Protein AF-A0A8J4B952-F1 (afdb_monomer_lite)

Sequence (165 aa):
GLQLVLSLGPTPAAALLVPRRLGGLPRGQAQALDALEILDGPGSAGLSARLEFGALKMAAEGAAAAAAVTTSTPVTPPLSPVGTSGPVSQTAFLHALGIKTRLKWLASPGSNPAEAVALVAGYVRLLDGSEECGMEVSYQVIAIHQAGLRELGGFLRVRDTKCGI

Radius of gyration: 21.79 Å; chains: 1; bounding box: 49×62×48 Å

Organism: NCBI:txid51714

Foldseek 3Di:
DKDKDKAFFDALVNVVVLCVVCVPDDPVVSVVVVVVVCVPPPPPDDDHDGDDVVVVQCVLQVVLVVQVVPCPDPDDDRDQRKHKFDFDWQQLLCVLLVVVVVLCVQLDVPHDPVVNVVSVVVVCLDRPPDPNRHRGVRITMMMIGGPVPPDDRSRDPPPPPPPDD

Secondary structure (DSSP, 8-state):
--EEEEE----HHHHHHTHHHHTTS-HHHHHHHHHHHTTSSTTSS-------HHHHHHHHHHHHHHHHHTT-STTSPPPPPEEEEEEEEHHHHHHHTTHHHHHHHHTSBTB-HHHHHHHHHHHHHHH---TTT--TTT-EEEEEEETT----TT-----------

pLDDT: mean 72.35, std 18.08, range [38.88, 95.69]

InterPro domains:
  IPR003788 Protein arginine methyltransferase NDUFAF7 [PTHR12049] (37-144)
  IPR038375 Protein arginine methyltransferase NDUFAF7 superfamily [G3DSA:3.40.50.12710] (11-162)

Structure (mmCIF, N/CA/C/O backbone):
data_AF-A0A8J4B952-F1
#
_entry.id   AF-A0A8J4B952-F1
#
loop_
_atom_site.group_PDB
_atom_site.id
_atom_site.type_symbol
_atom_site.label_atom_id
_atom_site.label_alt_id
_atom_site.label_comp_id
_atom_site.label_asym_id
_atom_site.label_entity_id
_atom_site.label_seq_id
_atom_site.pdbx_PDB_ins_code
_atom_site.Cartn_x
_atom_site.Cartn_y
_atom_site.Cartn_z
_atom_site.occupancy
_atom_site.B_iso_or_equiv
_atom_site.auth_seq_id
_atom_site.auth_comp_id
_atom_site.auth_asym_id
_atom_site.auth_atom_id
_atom_site.pdbx_PDB_model_num
ATOM 1 N N . GLY A 1 1 ? 5.488 -16.992 -6.313 1.00 45.16 1 GLY A N 1
ATOM 2 C CA . GLY A 1 1 ? 5.119 -16.242 -5.095 1.00 45.16 1 GLY A CA 1
ATOM 3 C C . GLY A 1 1 ? 4.574 -14.882 -5.483 1.00 45.16 1 GLY A C 1
ATOM 4 O O . GLY A 1 1 ? 4.853 -14.446 -6.594 1.00 45.16 1 GLY A O 1
ATOM 5 N N . LEU A 1 2 ? 3.786 -14.251 -4.610 1.00 42.91 2 LEU A N 1
ATOM 6 C CA . LEU A 1 2 ? 3.330 -12.866 -4.763 1.00 42.91 2 LEU A CA 1
ATOM 7 C C . LEU A 1 2 ? 4.245 -11.967 -3.930 1.00 42.91 2 LEU A C 1
ATOM 9 O O . LEU A 1 2 ? 4.433 -12.242 -2.746 1.00 42.91 2 LEU A O 1
ATOM 13 N N . GLN A 1 3 ? 4.780 -10.907 -4.529 1.00 64.88 3 GLN A N 1
ATOM 14 C CA . GLN A 1 3 ? 5.496 -9.867 -3.794 1.00 64.88 3 GLN A CA 1
ATOM 15 C C . GLN A 1 3 ? 4.734 -8.549 -3.928 1.00 64.88 3 GLN A C 1
ATOM 17 O O . GLN A 1 3 ? 4.458 -8.091 -5.039 1.00 64.88 3 GLN A O 1
ATOM 22 N N . LEU A 1 4 ? 4.366 -7.976 -2.783 1.00 49.59 4 LEU A N 1
ATOM 23 C CA . LEU A 1 4 ? 3.712 -6.675 -2.674 1.00 49.59 4 LEU A CA 1
ATOM 24 C C . LEU A 1 4 ? 4.750 -5.652 -2.227 1.00 49.59 4 LEU A C 1
ATOM 26 O O . LEU A 1 4 ? 5.450 -5.875 -1.239 1.00 49.59 4 LEU A O 1
ATOM 30 N N . VAL A 1 5 ? 4.832 -4.535 -2.946 1.00 66.75 5 VAL A N 1
ATOM 31 C CA . VAL A 1 5 ? 5.679 -3.401 -2.569 1.00 66.75 5 VAL A CA 1
ATOM 32 C C . VAL A 1 5 ? 4.772 -2.213 -2.276 1.00 66.75 5 VAL A C 1
ATOM 34 O O . VAL A 1 5 ? 3.995 -1.797 -3.136 1.00 66.75 5 VAL A O 1
ATOM 37 N N . LEU A 1 6 ? 4.866 -1.695 -1.051 1.00 50.03 6 LEU A N 1
ATOM 38 C CA . LEU A 1 6 ? 4.213 -0.463 -0.615 1.00 50.03 6 LEU A CA 1
ATOM 39 C C . LEU A 1 6 ? 5.261 0.647 -0.612 1.00 50.03 6 LEU A C 1
ATOM 41 O O . LEU A 1 6 ? 6.284 0.513 0.060 1.00 50.03 6 LEU A O 1
ATOM 45 N N . SER A 1 7 ? 5.023 1.733 -1.346 1.00 46.56 7 SER A N 1
ATOM 46 C CA . SER A 1 7 ? 5.880 2.917 -1.260 1.00 46.56 7 SER A CA 1
ATOM 47 C C . SER A 1 7 ? 5.294 3.932 -0.287 1.00 46.56 7 SER A C 1
ATOM 49 O O . SER A 1 7 ? 4.124 4.296 -0.406 1.00 46.56 7 SER A O 1
ATOM 51 N N . LEU A 1 8 ? 6.128 4.444 0.617 1.00 46.06 8 LEU A N 1
ATOM 52 C CA . LEU A 1 8 ? 5.822 5.650 1.377 1.00 46.06 8 LEU A CA 1
ATOM 53 C C . LEU A 1 8 ? 5.822 6.833 0.391 1.00 46.06 8 LEU A C 1
ATOM 55 O O . LEU A 1 8 ? 6.868 7.170 -0.164 1.00 46.06 8 LEU A O 1
ATOM 59 N N . GLY A 1 9 ? 4.680 7.471 0.151 1.00 46.47 9 GLY A N 1
ATOM 60 C CA . GLY A 1 9 ? 4.702 8.851 -0.350 1.00 46.47 9 GLY A CA 1
ATOM 61 C C . GLY A 1 9 ? 5.047 9.821 0.780 1.00 46.47 9 GLY A C 1
ATOM 62 O O . GLY A 1 9 ? 5.272 9.377 1.912 1.00 46.47 9 GLY A O 1
ATOM 63 N N . PRO A 1 10 ? 5.102 11.141 0.514 1.00 43.91 10 PRO A N 1
ATOM 64 C CA . PRO A 1 10 ? 5.390 12.117 1.558 1.00 43.91 10 PRO A CA 1
ATOM 65 C C . PRO A 1 10 ? 4.421 11.906 2.725 1.00 43.91 10 PRO A C 1
ATOM 67 O O . PRO A 1 10 ? 3.202 11.963 2.563 1.00 43.91 10 PRO A O 1
ATOM 70 N N . THR A 1 11 ? 4.970 11.587 3.896 1.00 47.09 11 THR A N 1
ATOM 71 C CA . THR A 1 11 ? 4.188 11.570 5.128 1.00 47.09 11 THR A CA 1
ATOM 72 C C . THR A 1 11 ? 4.132 12.998 5.660 1.00 47.09 11 THR A C 1
ATOM 74 O O . THR A 1 11 ? 5.145 13.701 5.586 1.00 47.09 11 THR A O 1
ATOM 77 N N . PRO A 1 12 ? 3.011 13.435 6.257 1.00 45.81 12 PRO A N 1
ATOM 78 C CA . PRO A 1 12 ? 2.949 14.720 6.950 1.00 45.81 12 PRO A CA 1
ATOM 79 C C . PRO A 1 12 ? 4.087 14.892 7.970 1.00 45.81 12 PRO A C 1
ATOM 81 O O . PRO A 1 12 ? 4.591 15.990 8.153 1.00 45.81 12 PRO A O 1
ATOM 84 N N . ALA A 1 13 ? 4.577 13.801 8.574 1.00 38.88 13 ALA A N 1
ATOM 85 C CA . ALA A 1 13 ? 5.736 13.814 9.467 1.00 38.88 13 ALA A CA 1
ATOM 86 C C . ALA A 1 13 ? 7.060 14.184 8.761 1.00 38.88 13 ALA A C 1
ATOM 88 O O . ALA A 1 13 ? 7.798 15.027 9.267 1.00 38.88 13 ALA A O 1
ATOM 89 N N . ALA A 1 14 ? 7.347 13.615 7.583 1.00 39.50 14 ALA A N 1
ATOM 90 C CA . ALA A 1 14 ? 8.512 13.996 6.774 1.00 39.50 14 ALA A CA 1
ATOM 91 C C . ALA A 1 14 ? 8.381 15.432 6.232 1.00 39.50 14 ALA A C 1
ATOM 93 O O . ALA A 1 14 ? 9.352 16.186 6.220 1.00 39.50 14 ALA A O 1
ATOM 94 N N . ALA A 1 15 ? 7.159 15.841 5.880 1.00 44.12 15 ALA A N 1
ATOM 95 C CA . ALA A 1 15 ? 6.836 17.206 5.475 1.00 44.12 15 ALA A CA 1
ATOM 96 C C . ALA A 1 15 ? 6.814 18.214 6.641 1.00 44.12 15 ALA A C 1
ATOM 98 O O . ALA A 1 15 ? 6.757 19.407 6.387 1.00 44.12 15 ALA A O 1
ATOM 99 N N . LEU A 1 16 ? 6.863 17.786 7.907 1.00 41.91 16 LEU A N 1
ATOM 100 C CA . LEU A 1 16 ? 6.894 18.675 9.080 1.00 41.91 16 LEU A CA 1
ATOM 101 C C . LEU A 1 16 ? 8.297 18.843 9.675 1.00 41.91 16 LEU A C 1
ATOM 103 O O . LEU A 1 16 ? 8.546 19.843 10.353 1.00 41.91 16 LEU A O 1
ATOM 107 N N . LEU A 1 17 ? 9.205 17.893 9.435 1.00 42.56 17 LEU A N 1
ATOM 108 C CA . LEU A 1 17 ? 10.573 17.947 9.959 1.00 42.56 17 LEU A CA 1
ATOM 109 C C . LEU A 1 17 ? 11.469 18.922 9.180 1.00 42.56 17 LEU A C 1
ATOM 111 O O . LEU A 1 17 ? 12.259 19.622 9.808 1.00 42.56 17 LEU A O 1
ATOM 115 N N . VAL A 1 18 ? 11.283 19.048 7.860 1.00 45.09 18 VAL A N 1
ATOM 116 C CA . VAL A 1 18 ? 12.104 19.925 6.998 1.00 45.09 18 VAL A CA 1
ATOM 117 C C . VAL A 1 18 ? 11.645 21.402 7.027 1.00 45.09 18 VAL A C 1
ATOM 119 O O . VAL A 1 18 ? 12.465 22.292 7.264 1.00 45.09 18 VAL A O 1
ATOM 122 N N . PRO A 1 19 ? 10.344 21.747 6.907 1.00 46.06 19 PRO A N 1
ATOM 123 C CA . PRO A 1 19 ? 9.933 23.155 6.821 1.00 46.06 19 PRO A CA 1
ATOM 124 C C . PRO A 1 19 ? 10.036 23.926 8.140 1.00 46.06 19 PRO A C 1
ATOM 126 O O . PRO A 1 19 ? 10.213 25.144 8.120 1.00 46.06 19 PRO A O 1
ATOM 129 N N . ARG A 1 20 ? 9.958 23.248 9.299 1.00 46.44 20 ARG A N 1
ATOM 130 C CA . ARG A 1 20 ? 10.039 23.919 10.611 1.00 46.44 20 ARG A CA 1
ATOM 131 C C . ARG A 1 20 ? 11.398 24.573 10.873 1.00 46.44 20 ARG A C 1
ATOM 133 O O . ARG A 1 20 ? 11.444 25.524 11.647 1.00 46.44 20 ARG A O 1
ATOM 140 N N . ARG A 1 21 ? 12.480 24.113 10.233 1.00 47.88 21 ARG A N 1
ATOM 141 C CA . ARG A 1 21 ? 13.825 24.709 10.368 1.00 47.88 21 ARG A CA 1
ATOM 142 C C . ARG A 1 21 ? 14.153 25.735 9.283 1.00 47.88 21 ARG A C 1
ATOM 144 O O . ARG A 1 21 ? 14.994 26.600 9.506 1.00 47.88 21 ARG A O 1
ATOM 151 N N . LEU A 1 22 ? 13.456 25.685 8.147 1.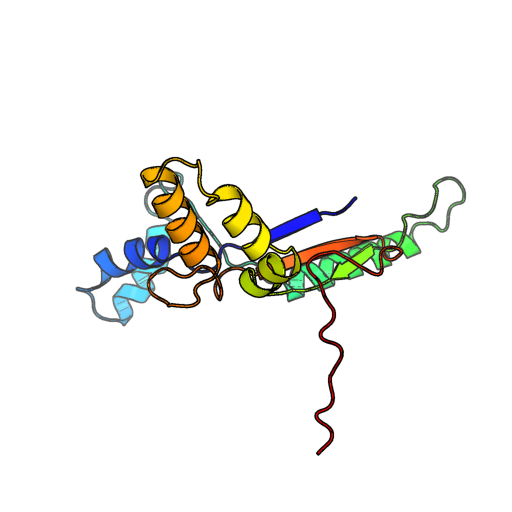00 48.50 22 LEU A N 1
ATOM 152 C CA . LEU A 1 22 ? 13.723 26.537 6.982 1.00 48.50 22 LEU A CA 1
ATOM 153 C C . LEU A 1 22 ? 12.749 27.718 6.829 1.00 48.50 22 LEU A C 1
ATOM 155 O O . LEU A 1 22 ? 13.001 28.611 6.024 1.00 48.50 22 LEU A O 1
ATOM 159 N N . GLY A 1 23 ? 11.668 27.774 7.617 1.00 52.34 23 GLY A N 1
ATOM 160 C CA . GLY A 1 23 ? 10.632 28.817 7.532 1.00 52.34 23 GLY A CA 1
ATOM 161 C C . GLY A 1 23 ? 11.098 30.260 7.790 1.00 52.34 23 GLY A C 1
ATOM 162 O O . GLY A 1 23 ? 10.346 31.193 7.524 1.00 52.34 23 GLY A O 1
ATOM 163 N N . GLY A 1 24 ? 12.327 30.454 8.282 1.00 58.62 24 GLY A N 1
ATOM 164 C CA . GLY A 1 24 ? 12.950 31.768 8.476 1.00 58.62 24 GLY A CA 1
ATOM 165 C C . GLY A 1 24 ? 13.955 32.184 7.393 1.00 58.62 24 GLY A C 1
ATOM 166 O O . GLY A 1 24 ? 14.533 33.262 7.508 1.00 58.62 24 GLY A O 1
ATOM 167 N N . LEU A 1 25 ? 14.205 31.354 6.370 1.00 55.22 25 LEU A N 1
ATOM 168 C CA . LEU A 1 25 ? 15.284 31.567 5.398 1.00 55.22 25 LEU A CA 1
ATOM 169 C C . LEU A 1 25 ? 14.773 32.002 4.008 1.00 55.22 25 LEU A C 1
ATOM 171 O O . LEU A 1 25 ? 13.718 31.551 3.555 1.00 55.22 25 LEU A O 1
ATOM 175 N N . PRO A 1 26 ? 15.532 32.843 3.276 1.00 71.69 26 PRO A N 1
ATOM 176 C CA . PRO A 1 26 ? 15.254 33.160 1.877 1.00 71.69 26 PRO A CA 1
ATOM 177 C C . PRO A 1 26 ? 15.224 31.894 1.004 1.00 71.69 26 PRO A C 1
ATOM 179 O O . PRO A 1 26 ? 16.078 31.017 1.143 1.00 71.69 26 PRO A O 1
ATOM 182 N N . ARG A 1 27 ? 14.286 31.819 0.046 1.00 58.66 27 ARG A N 1
ATOM 183 C CA . ARG A 1 27 ? 14.015 30.612 -0.772 1.00 58.66 27 ARG A CA 1
ATOM 184 C C . ARG A 1 27 ? 15.252 29.983 -1.435 1.00 58.66 27 ARG A C 1
ATOM 186 O O . ARG A 1 27 ? 15.311 28.764 -1.544 1.00 58.66 27 ARG A O 1
ATOM 193 N N . GLY A 1 28 ? 16.239 30.786 -1.840 1.00 60.56 28 GLY A N 1
ATOM 194 C CA . GLY A 1 28 ? 17.485 30.287 -2.440 1.00 60.56 28 GLY A CA 1
ATOM 195 C C . GLY A 1 28 ? 18.437 29.597 -1.451 1.00 60.56 28 GLY A C 1
ATOM 196 O O . GLY A 1 28 ? 19.146 28.676 -1.835 1.00 60.56 28 GLY A O 1
ATOM 197 N N . GLN A 1 29 ? 18.428 29.992 -0.173 1.00 57.25 29 GLN A N 1
ATOM 198 C CA . GLN A 1 29 ? 19.231 29.354 0.882 1.00 57.25 29 GLN A CA 1
ATOM 199 C C . GLN A 1 29 ? 18.573 28.082 1.421 1.00 57.25 29 GLN A C 1
ATOM 201 O O . GLN A 1 29 ? 19.274 27.125 1.730 1.00 57.25 29 GLN A O 1
ATOM 206 N N . ALA A 1 30 ? 17.239 28.041 1.474 1.00 57.25 30 ALA A N 1
ATOM 207 C CA . ALA A 1 30 ? 16.506 26.849 1.894 1.00 57.25 30 ALA A CA 1
ATOM 208 C C . ALA A 1 30 ? 16.789 25.641 0.980 1.00 57.25 30 ALA A C 1
ATOM 210 O O . ALA A 1 30 ? 17.029 24.547 1.474 1.00 57.25 30 ALA A O 1
ATOM 211 N N . GLN A 1 31 ? 16.851 25.852 -0.341 1.00 55.56 31 GLN A N 1
ATOM 212 C CA . GLN A 1 31 ? 17.164 24.790 -1.310 1.00 55.56 31 GLN A CA 1
ATOM 213 C C . GLN A 1 31 ? 18.615 24.290 -1.221 1.00 55.56 31 GLN A C 1
ATOM 215 O O . GLN A 1 31 ? 18.874 23.114 -1.453 1.00 55.56 31 GLN A O 1
ATOM 220 N N . ALA A 1 32 ? 19.564 25.166 -0.878 1.00 55.47 32 ALA A N 1
ATOM 221 C CA . ALA A 1 32 ? 20.965 24.780 -0.709 1.00 55.47 32 ALA A CA 1
ATOM 222 C C . ALA A 1 32 ? 21.205 23.988 0.591 1.00 55.47 32 ALA A C 1
ATOM 224 O O . ALA A 1 32 ? 22.059 23.105 0.621 1.00 55.47 32 ALA A O 1
ATOM 225 N N . LEU A 1 33 ? 20.452 24.290 1.655 1.00 51.66 33 LEU A N 1
ATOM 226 C CA . LEU A 1 33 ? 20.558 23.619 2.955 1.00 51.66 33 LEU A CA 1
ATOM 227 C C . LEU A 1 33 ? 19.826 22.273 3.006 1.00 51.66 33 LEU A C 1
ATOM 229 O O . LEU A 1 33 ? 20.300 21.372 3.688 1.00 51.66 33 LEU A O 1
ATOM 233 N N . ASP A 1 34 ? 18.754 22.102 2.230 1.00 52.31 34 ASP A N 1
ATOM 234 C CA . ASP A 1 34 ? 18.057 20.815 2.063 1.00 52.31 34 ASP A CA 1
ATOM 235 C C . ASP A 1 34 ? 19.012 19.712 1.551 1.00 52.31 34 ASP A C 1
ATOM 237 O O . ASP A 1 34 ? 18.997 18.574 2.014 1.00 52.31 34 ASP A O 1
ATOM 241 N N . ALA A 1 35 ? 19.948 20.073 0.664 1.00 53.31 35 ALA A N 1
ATOM 242 C CA . ALA A 1 35 ? 20.994 19.168 0.183 1.00 53.31 35 ALA A CA 1
ATOM 243 C C . ALA A 1 35 ? 22.115 18.897 1.213 1.00 53.31 35 ALA A C 1
ATOM 245 O O . ALA A 1 35 ? 22.796 17.876 1.115 1.00 53.31 35 ALA A O 1
ATOM 246 N N . LEU A 1 36 ? 22.323 19.794 2.187 1.00 50.09 36 LEU A N 1
ATOM 247 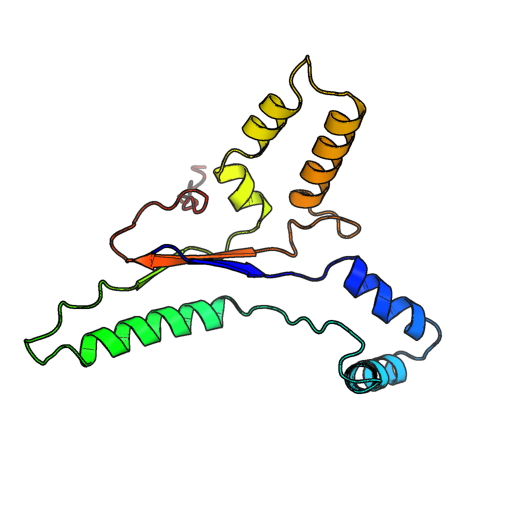C CA . LEU A 1 36 ? 23.358 19.682 3.226 1.00 50.09 36 LEU A CA 1
ATOM 248 C C . LEU A 1 36 ? 22.869 18.926 4.472 1.00 50.09 36 LEU A C 1
ATOM 250 O O . LEU A 1 36 ? 23.664 18.208 5.072 1.00 50.09 36 LEU A O 1
ATOM 254 N N . GLU A 1 37 ? 21.583 19.015 4.834 1.00 53.19 37 GLU A N 1
ATOM 255 C CA . GLU A 1 37 ? 21.003 18.277 5.975 1.00 53.19 37 GLU A CA 1
ATOM 256 C C . GLU A 1 37 ? 21.048 16.751 5.786 1.00 53.19 37 GLU A C 1
ATOM 258 O O . GLU A 1 37 ? 21.165 16.017 6.762 1.00 53.19 37 GLU A O 1
ATOM 263 N N . ILE A 1 38 ? 21.058 16.247 4.545 1.00 57.03 38 ILE A N 1
ATOM 264 C CA . ILE A 1 38 ? 21.260 14.811 4.263 1.00 57.03 38 ILE A CA 1
ATOM 265 C C . ILE A 1 38 ? 22.632 14.322 4.771 1.00 57.03 38 ILE A C 1
ATOM 267 O O . ILE A 1 38 ? 22.796 13.143 5.093 1.00 57.03 38 ILE A O 1
ATOM 271 N N . LEU A 1 39 ? 23.620 15.219 4.842 1.00 57.53 39 LEU A N 1
ATOM 272 C CA . LEU A 1 39 ? 24.987 14.923 5.272 1.00 57.53 39 LEU A CA 1
ATOM 273 C C . LEU A 1 39 ? 25.266 15.335 6.726 1.00 57.53 39 LEU A C 1
ATOM 275 O O . LEU A 1 39 ? 26.363 15.063 7.219 1.00 57.53 39 LEU A O 1
ATOM 279 N N . ASP A 1 40 ? 24.311 15.963 7.416 1.00 57.31 40 ASP A N 1
ATOM 280 C CA . ASP A 1 40 ? 24.471 16.346 8.818 1.00 57.31 40 ASP A CA 1
ATOM 281 C C . ASP A 1 40 ? 24.158 15.152 9.735 1.00 57.31 40 ASP A C 1
ATOM 283 O O . ASP A 1 40 ? 23.035 14.653 9.796 1.00 57.31 40 ASP A O 1
ATOM 287 N N . GLY A 1 41 ? 25.184 14.638 10.417 1.00 62.72 41 GLY A N 1
ATOM 288 C CA . GLY A 1 41 ? 25.074 13.468 11.293 1.00 62.72 41 GLY A CA 1
ATOM 289 C C . GLY A 1 41 ? 24.586 12.196 10.579 1.00 62.72 41 GLY A C 1
ATOM 290 O O . GLY A 1 41 ? 23.525 11.673 10.940 1.00 62.72 41 GLY A O 1
ATOM 291 N N . PRO A 1 42 ? 25.330 11.648 9.596 1.00 70.56 42 PRO A N 1
ATOM 292 C CA . PRO A 1 42 ? 24.914 10.453 8.865 1.00 70.56 42 PRO A CA 1
ATOM 293 C C . PRO A 1 42 ? 24.628 9.286 9.820 1.00 70.56 42 PRO A C 1
ATOM 295 O O . PRO A 1 42 ? 25.421 8.972 10.706 1.00 70.56 42 PRO A O 1
ATOM 298 N N . GLY A 1 43 ? 23.471 8.649 9.638 1.00 68.94 43 GLY A N 1
ATOM 299 C CA . GLY A 1 43 ? 22.981 7.574 10.509 1.00 68.94 43 GLY A CA 1
ATOM 300 C C . GLY A 1 43 ? 22.134 8.036 11.701 1.00 68.94 43 GLY A C 1
ATOM 301 O O . GLY A 1 43 ? 21.557 7.191 12.379 1.00 68.94 43 GLY A O 1
ATOM 302 N N . SER A 1 44 ? 22.005 9.346 11.944 1.00 71.81 44 SER A N 1
ATOM 303 C CA . SER A 1 44 ? 21.131 9.887 13.002 1.00 71.81 44 SER A CA 1
ATOM 304 C C . SER A 1 44 ? 19.666 10.064 12.575 1.00 71.81 44 SER A C 1
ATOM 306 O O . SER A 1 44 ? 18.784 10.156 13.428 1.00 71.81 44 SER A O 1
ATOM 308 N N . ALA A 1 45 ? 19.393 10.064 11.266 1.00 71.94 45 ALA A N 1
ATOM 309 C CA . ALA A 1 45 ? 18.060 10.205 10.690 1.00 71.94 45 ALA A CA 1
ATOM 310 C C . ALA A 1 45 ? 17.717 9.048 9.739 1.00 71.94 45 ALA A C 1
ATOM 312 O O . ALA A 1 45 ? 18.588 8.447 9.107 1.00 71.94 45 ALA A O 1
ATOM 313 N N . GLY A 1 46 ? 16.420 8.753 9.621 1.00 66.94 46 GLY A N 1
ATOM 314 C CA . GLY A 1 46 ? 15.904 7.822 8.622 1.00 66.94 46 GLY A CA 1
ATOM 315 C C . GLY A 1 46 ? 15.797 8.494 7.254 1.00 66.94 46 GLY A C 1
ATOM 316 O O . GLY A 1 46 ? 15.090 9.488 7.111 1.00 66.94 46 GLY A O 1
ATOM 317 N N . LEU A 1 47 ? 16.466 7.935 6.246 1.00 74.69 47 LEU A N 1
ATOM 318 C CA . LEU A 1 47 ? 16.351 8.386 4.860 1.00 74.69 47 LEU A CA 1
ATOM 319 C C . LEU A 1 47 ? 15.209 7.645 4.157 1.00 74.69 47 LEU A C 1
ATOM 321 O O . LEU A 1 47 ? 15.029 6.439 4.334 1.00 74.69 47 LEU A O 1
ATOM 325 N N . SER A 1 48 ? 14.446 8.362 3.335 1.00 72.44 48 SER A N 1
ATOM 326 C CA . SER A 1 48 ? 13.397 7.780 2.494 1.00 72.44 48 SER A CA 1
ATOM 327 C C . SER A 1 48 ? 13.449 8.384 1.095 1.00 72.44 48 SER A C 1
ATOM 329 O O . SER A 1 48 ? 13.843 9.535 0.923 1.00 72.44 48 SER A O 1
ATOM 331 N N . ALA A 1 49 ? 13.074 7.595 0.092 1.00 75.69 49 ALA A N 1
ATOM 332 C CA . ALA A 1 49 ? 13.022 8.016 -1.300 1.00 75.69 49 ALA A CA 1
ATOM 333 C C . ALA A 1 49 ? 11.706 7.560 -1.929 1.00 75.69 49 ALA A C 1
ATOM 335 O O . ALA A 1 49 ? 11.112 6.561 -1.510 1.00 75.69 49 ALA A O 1
ATOM 336 N N . ARG A 1 50 ? 11.259 8.292 -2.952 1.00 74.25 50 ARG A N 1
ATOM 337 C CA . ARG A 1 50 ? 10.097 7.891 -3.745 1.00 74.25 50 ARG A CA 1
ATOM 338 C C . ARG A 1 50 ? 10.439 6.662 -4.575 1.00 74.25 50 ARG A C 1
ATOM 340 O O . ARG A 1 50 ? 11.536 6.548 -5.116 1.00 74.25 50 ARG A O 1
ATOM 347 N N . LEU A 1 51 ? 9.474 5.757 -4.678 1.00 80.69 51 LEU A N 1
ATOM 348 C CA . LEU A 1 51 ? 9.589 4.597 -5.544 1.00 80.69 51 LEU A CA 1
ATOM 349 C C . LEU A 1 51 ? 9.082 4.951 -6.944 1.00 80.69 51 LEU A C 1
ATOM 351 O O . LEU A 1 51 ? 7.927 5.334 -7.112 1.00 80.69 51 LEU A O 1
ATOM 355 N N . GLU A 1 52 ? 9.928 4.764 -7.951 1.00 88.69 52 GLU A N 1
ATOM 356 C CA . GLU A 1 52 ? 9.545 4.922 -9.353 1.00 88.69 52 GLU A CA 1
ATOM 357 C C . GLU A 1 52 ? 8.930 3.621 -9.888 1.00 88.69 52 GLU A C 1
ATOM 359 O O . GLU A 1 52 ? 9.623 2.709 -10.349 1.00 88.69 52 GLU A O 1
ATOM 364 N N . PHE A 1 53 ? 7.599 3.517 -9.825 1.00 86.75 53 PHE A N 1
ATOM 365 C CA . PHE A 1 53 ? 6.861 2.313 -10.233 1.00 86.75 53 PHE A CA 1
ATOM 366 C C . PHE A 1 53 ? 7.056 1.942 -11.707 1.00 86.75 53 PHE A C 1
ATOM 368 O O . PHE A 1 53 ? 7.072 0.756 -12.042 1.00 86.75 53 PHE A O 1
ATOM 375 N N . GLY A 1 54 ? 7.242 2.934 -12.584 1.00 88.50 54 GLY A N 1
ATOM 376 C CA . GLY A 1 54 ? 7.550 2.698 -13.996 1.00 88.50 54 GLY A CA 1
ATOM 377 C C . GLY A 1 54 ? 8.889 1.980 -14.177 1.00 88.50 54 GLY A C 1
ATOM 378 O O . GLY A 1 54 ? 8.968 0.996 -14.911 1.00 88.50 54 GLY A O 1
ATOM 379 N N . ALA A 1 55 ? 9.919 2.410 -13.443 1.00 88.06 55 ALA A N 1
ATOM 380 C CA . ALA A 1 55 ? 11.227 1.762 -13.456 1.00 88.06 55 ALA A CA 1
ATOM 381 C C . ALA A 1 55 ? 11.156 0.335 -12.894 1.00 88.06 55 ALA A C 1
ATOM 383 O O . ALA A 1 55 ? 11.715 -0.587 -13.488 1.00 88.06 55 ALA A O 1
ATOM 384 N N . LEU A 1 56 ? 10.413 0.131 -11.800 1.00 86.81 56 LEU A N 1
ATOM 385 C CA . LEU A 1 56 ? 10.230 -1.197 -11.209 1.00 86.81 56 LEU A CA 1
ATOM 386 C C . LEU A 1 56 ? 9.536 -2.167 -12.177 1.00 86.81 56 LEU A C 1
ATOM 388 O O . LEU A 1 56 ? 9.942 -3.323 -12.295 1.00 86.81 56 LEU A O 1
ATOM 392 N N . LYS A 1 57 ? 8.516 -1.689 -12.898 1.00 88.44 57 LYS A N 1
ATOM 393 C CA . LYS A 1 57 ? 7.813 -2.477 -13.912 1.00 88.44 57 LYS A CA 1
ATOM 394 C C . LYS A 1 57 ? 8.739 -2.883 -15.058 1.00 88.44 57 LYS A C 1
ATOM 396 O O . LYS A 1 57 ? 8.830 -4.070 -15.364 1.00 88.44 57 LYS A O 1
ATOM 401 N N . MET A 1 58 ? 9.471 -1.925 -15.629 1.00 87.50 58 MET A N 1
ATOM 402 C CA . MET A 1 58 ? 10.433 -2.201 -16.704 1.00 87.50 58 MET A CA 1
ATOM 403 C C . MET A 1 58 ? 11.512 -3.194 -16.265 1.00 87.50 58 MET A C 1
ATOM 405 O O . MET A 1 58 ? 11.870 -4.092 -17.022 1.00 87.50 58 MET A O 1
ATOM 409 N N . ALA A 1 59 ? 12.008 -3.070 -15.032 1.00 88.69 59 ALA A N 1
ATOM 410 C CA . ALA A 1 59 ? 12.998 -3.993 -14.488 1.00 88.69 59 ALA A CA 1
ATOM 411 C C . ALA A 1 59 ? 12.443 -5.420 -14.342 1.00 88.69 59 ALA A C 1
ATOM 413 O O . ALA A 1 59 ? 13.116 -6.380 -14.716 1.00 88.69 59 ALA A O 1
ATOM 414 N N . ALA A 1 60 ? 11.213 -5.571 -13.841 1.00 86.19 60 ALA A N 1
ATOM 415 C CA . ALA A 1 60 ? 10.571 -6.877 -13.689 1.00 86.19 60 ALA A CA 1
ATOM 416 C C . ALA A 1 60 ? 10.330 -7.565 -15.043 1.00 86.19 60 ALA A C 1
ATOM 418 O O . ALA A 1 60 ? 10.634 -8.748 -15.205 1.00 86.19 60 ALA A O 1
ATOM 419 N N . GLU A 1 61 ? 9.828 -6.821 -16.028 1.00 84.75 61 GLU A N 1
ATOM 420 C CA . GLU A 1 61 ? 9.590 -7.320 -17.387 1.00 84.75 61 GLU A CA 1
ATOM 421 C C . GLU A 1 61 ? 10.909 -7.651 -18.106 1.00 84.75 61 GLU A C 1
ATOM 423 O O . GLU A 1 61 ? 11.031 -8.710 -18.724 1.00 84.75 61 GLU A O 1
ATOM 428 N N . GLY A 1 62 ? 11.931 -6.801 -17.962 1.00 84.81 62 GLY A N 1
ATOM 429 C CA . GLY A 1 62 ? 13.266 -7.033 -18.518 1.00 84.81 62 GLY A CA 1
ATOM 430 C C . GLY A 1 62 ? 13.950 -8.271 -17.934 1.00 84.81 62 GLY A C 1
ATOM 431 O O . GLY A 1 62 ? 14.517 -9.073 -18.677 1.00 84.81 62 GLY A O 1
ATOM 432 N N . ALA A 1 63 ? 13.842 -8.486 -16.619 1.00 82.56 63 ALA A N 1
ATOM 433 C CA . ALA A 1 63 ? 14.361 -9.686 -15.964 1.00 82.56 63 ALA A CA 1
ATOM 434 C C . ALA A 1 63 ? 13.650 -10.962 -16.448 1.00 82.56 63 ALA A C 1
ATOM 436 O O . ALA A 1 63 ? 14.296 -11.986 -16.681 1.00 82.56 63 ALA A O 1
ATOM 437 N N . ALA A 1 64 ? 12.330 -10.897 -16.649 1.00 79.31 64 ALA A N 1
ATOM 438 C CA . ALA A 1 64 ? 11.552 -12.009 -17.192 1.00 79.31 64 ALA A CA 1
ATOM 439 C C . ALA A 1 64 ? 11.965 -12.349 -18.633 1.00 79.31 64 ALA A C 1
ATOM 441 O O . ALA A 1 64 ? 12.137 -13.523 -18.965 1.00 79.31 64 ALA A O 1
ATOM 442 N N . ALA A 1 65 ? 12.173 -11.328 -19.472 1.00 78.88 65 ALA A N 1
ATOM 443 C CA . ALA A 1 65 ? 12.642 -11.497 -20.844 1.00 78.88 65 ALA A CA 1
ATOM 444 C C . ALA A 1 65 ? 14.051 -12.109 -20.895 1.00 78.88 65 ALA A C 1
ATOM 446 O O . ALA A 1 65 ? 14.283 -13.046 -21.657 1.00 78.88 65 ALA A O 1
ATOM 447 N N . ALA A 1 66 ? 14.972 -11.646 -20.045 1.00 78.81 66 ALA A N 1
ATOM 448 C CA . ALA A 1 66 ? 16.323 -12.196 -19.959 1.00 78.81 66 ALA A CA 1
ATOM 449 C C . ALA A 1 66 ? 16.317 -13.681 -19.554 1.00 78.81 66 ALA A C 1
ATOM 451 O O . ALA A 1 66 ? 16.986 -14.493 -20.187 1.00 78.81 66 ALA A O 1
ATOM 452 N N . ALA A 1 67 ? 15.508 -14.063 -18.561 1.00 72.38 67 ALA A N 1
ATOM 453 C CA . ALA A 1 67 ? 15.386 -15.454 -18.117 1.00 72.38 67 ALA A CA 1
ATOM 454 C C . ALA A 1 67 ? 14.826 -16.401 -19.201 1.00 72.38 67 ALA A C 1
ATOM 456 O O . ALA A 1 67 ? 15.190 -17.579 -19.248 1.00 72.38 67 ALA A O 1
ATOM 457 N N . ALA A 1 68 ? 13.969 -15.895 -20.093 1.00 70.56 68 ALA A N 1
ATOM 458 C CA . ALA A 1 68 ? 13.437 -16.664 -21.216 1.00 70.56 68 ALA A CA 1
ATOM 459 C C . ALA A 1 68 ? 14.496 -16.959 -22.297 1.00 70.56 68 ALA A C 1
ATOM 461 O O . ALA A 1 68 ? 14.418 -17.989 -22.959 1.00 70.56 68 ALA A O 1
ATOM 462 N N . VAL A 1 69 ? 15.504 -16.094 -22.460 1.00 70.31 69 VAL A N 1
ATOM 463 C CA . VAL A 1 69 ? 16.589 -16.287 -23.441 1.00 70.31 69 VAL A CA 1
ATOM 464 C C . VAL A 1 69 ? 17.615 -17.318 -22.954 1.00 70.31 69 VAL A C 1
ATOM 466 O O . VAL A 1 69 ? 18.131 -18.098 -23.749 1.00 70.31 69 VAL A O 1
ATOM 469 N N . THR A 1 70 ? 17.891 -17.373 -21.649 1.00 62.66 70 THR A N 1
ATOM 470 C CA . THR A 1 70 ? 18.941 -18.236 -21.069 1.00 62.66 70 THR A CA 1
ATOM 471 C C . THR A 1 70 ? 18.521 -19.698 -20.863 1.00 62.66 70 THR A C 1
ATOM 473 O O . THR A 1 70 ? 19.354 -20.533 -20.520 1.00 62.66 70 THR A O 1
ATOM 476 N N . THR A 1 71 ? 17.245 -20.041 -21.056 1.00 56.84 71 THR A N 1
ATOM 477 C CA . THR A 1 71 ? 16.692 -21.391 -20.804 1.00 56.84 71 THR A CA 1
ATOM 478 C C . THR A 1 71 ? 16.769 -22.335 -22.013 1.00 56.84 71 THR A C 1
ATOM 480 O O . THR A 1 71 ? 16.120 -23.378 -22.039 1.00 56.84 71 THR A O 1
ATOM 483 N N . SER A 1 72 ? 17.621 -22.038 -22.999 1.00 54.69 72 SER A N 1
ATOM 484 C CA . SER A 1 72 ? 17.881 -22.905 -24.159 1.00 54.69 72 SER A CA 1
ATOM 485 C C . SER A 1 72 ? 18.757 -24.142 -23.866 1.00 54.69 72 SER A C 1
ATOM 487 O O . SER A 1 72 ? 19.175 -24.822 -24.802 1.00 54.69 72 SER A O 1
ATOM 489 N N . THR A 1 73 ? 19.049 -24.465 -22.599 1.00 57.44 73 THR A N 1
ATOM 490 C CA . THR A 1 73 ? 19.729 -25.705 -22.169 1.00 57.44 73 THR A CA 1
ATOM 491 C C . THR A 1 73 ? 18.791 -26.590 -21.324 1.00 57.44 73 THR A C 1
ATOM 493 O O . THR A 1 73 ? 18.137 -26.096 -20.407 1.00 57.44 73 THR A O 1
ATOM 496 N N . PRO A 1 74 ? 18.693 -27.910 -21.591 1.00 54.75 74 PRO A N 1
ATOM 497 C CA . PRO A 1 74 ? 17.480 -28.690 -21.306 1.00 54.75 74 PRO A CA 1
ATOM 498 C C . PRO A 1 74 ? 17.341 -29.250 -19.874 1.00 54.75 74 PRO A C 1
ATOM 500 O O . PRO A 1 74 ? 16.603 -30.210 -19.678 1.00 54.75 74 PRO A O 1
ATOM 503 N N . VAL A 1 75 ? 18.029 -28.710 -18.861 1.00 62.53 75 VAL A N 1
ATOM 504 C CA . VAL A 1 75 ? 18.101 -29.360 -17.526 1.00 62.53 75 VAL A CA 1
ATOM 505 C C . VAL A 1 75 ? 17.324 -28.621 -16.423 1.00 62.53 75 VAL A C 1
ATOM 507 O O . VAL A 1 75 ? 17.021 -29.215 -15.391 1.00 62.53 75 VAL A O 1
ATOM 510 N N . THR A 1 76 ? 16.908 -27.370 -16.638 1.00 55.72 76 THR A N 1
ATOM 511 C CA . THR A 1 76 ? 16.206 -26.574 -15.613 1.00 55.72 76 THR A CA 1
ATOM 512 C C . THR A 1 76 ? 14.770 -26.279 -16.055 1.00 55.72 76 THR A C 1
ATOM 514 O O . THR A 1 76 ? 14.585 -25.829 -17.187 1.00 55.72 76 THR A O 1
ATOM 517 N N . PRO A 1 77 ? 13.738 -26.499 -15.212 1.00 56.66 77 PRO A N 1
ATOM 518 C CA . PRO A 1 77 ? 12.371 -26.127 -15.567 1.00 56.66 77 PRO A CA 1
ATOM 519 C C . PRO A 1 77 ? 12.304 -24.628 -15.906 1.00 56.66 77 PRO A C 1
ATOM 521 O O . PRO A 1 77 ? 12.931 -23.823 -15.209 1.00 56.66 77 PRO A O 1
ATOM 524 N N . PRO A 1 78 ? 11.567 -24.232 -16.960 1.00 56.44 78 PRO A N 1
ATOM 525 C CA . PRO A 1 78 ? 11.481 -22.836 -17.361 1.00 56.44 78 PRO A CA 1
ATOM 526 C C . PRO A 1 78 ? 10.878 -22.009 -16.224 1.00 56.44 78 PRO A C 1
ATOM 528 O O . PRO A 1 78 ? 9.844 -22.365 -15.652 1.00 56.44 78 PRO A O 1
ATOM 531 N N . LEU A 1 79 ? 11.528 -20.892 -15.892 1.00 60.59 79 LEU A N 1
ATOM 532 C CA . LEU A 1 79 ? 10.969 -19.898 -14.983 1.00 60.59 79 LEU A CA 1
ATOM 533 C C . LEU A 1 79 ? 9.648 -19.402 -15.580 1.00 60.59 79 LEU A C 1
ATOM 535 O O . LEU A 1 79 ? 9.623 -18.877 -16.693 1.00 60.59 79 LEU A O 1
ATOM 539 N N . SER A 1 80 ? 8.544 -19.587 -14.851 1.00 66.88 80 SER A N 1
ATOM 540 C CA . SER A 1 80 ? 7.245 -19.074 -15.280 1.00 66.88 80 SER A CA 1
ATOM 541 C C . SER A 1 80 ? 7.352 -17.568 -15.543 1.00 66.88 80 SER A C 1
ATOM 543 O O . SER A 1 80 ? 7.894 -16.863 -14.685 1.00 66.88 80 SER A O 1
ATOM 545 N N . PRO A 1 81 ? 6.828 -17.062 -16.676 1.00 77.69 81 PRO A N 1
ATOM 546 C CA . PRO A 1 81 ? 6.913 -15.647 -17.009 1.00 77.69 81 PRO A CA 1
ATOM 547 C C . PRO A 1 81 ? 6.375 -14.801 -15.856 1.00 77.69 81 PRO A C 1
ATOM 549 O O . PRO A 1 81 ? 5.394 -15.174 -15.211 1.00 77.69 81 PRO A O 1
ATOM 552 N N . VAL A 1 82 ? 7.037 -13.684 -15.572 1.00 85.19 82 VAL A N 1
ATOM 553 C CA . VAL A 1 82 ? 6.630 -12.736 -14.531 1.00 85.19 82 VAL A CA 1
ATOM 554 C C . VAL A 1 82 ? 5.758 -11.659 -15.173 1.00 85.19 82 VAL A C 1
ATOM 556 O O . VAL A 1 82 ? 6.014 -11.228 -16.293 1.00 85.19 82 VAL A O 1
ATOM 559 N N . GLY A 1 83 ? 4.706 -11.249 -14.476 1.00 85.50 83 GLY A N 1
ATOM 560 C CA . GLY A 1 83 ? 3.846 -10.129 -14.825 1.00 85.50 83 GLY A CA 1
ATOM 561 C C . GLY A 1 83 ? 3.786 -9.113 -13.689 1.00 85.50 83 GLY A C 1
ATOM 562 O O . GLY A 1 83 ? 4.145 -9.402 -12.543 1.00 85.50 83 GLY A O 1
ATOM 563 N N . THR A 1 84 ? 3.309 -7.918 -14.019 1.00 89.56 84 THR A N 1
ATOM 564 C CA . THR A 1 84 ? 3.094 -6.840 -13.051 1.00 89.56 84 THR A CA 1
ATOM 565 C C . THR A 1 84 ? 1.654 -6.349 -13.100 1.00 89.56 84 THR A C 1
ATOM 567 O O . THR A 1 84 ? 1.099 -6.196 -14.191 1.00 89.56 84 THR A O 1
ATOM 570 N N . SER A 1 85 ? 1.078 -6.030 -11.943 1.00 89.94 85 SER A N 1
ATOM 571 C CA . SER A 1 85 ? -0.241 -5.397 -11.812 1.00 89.94 85 SER A CA 1
ATOM 572 C C . SER A 1 85 ? -0.143 -4.118 -10.980 1.00 89.94 85 SER A C 1
ATOM 574 O O . SER A 1 85 ? 0.548 -4.097 -9.963 1.00 89.94 85 SER A O 1
ATOM 576 N N . GLY A 1 86 ? -0.845 -3.062 -11.403 1.00 89.81 86 GLY A N 1
ATOM 577 C CA . GLY A 1 86 ? -0.742 -1.716 -10.828 1.00 89.81 86 GLY A CA 1
ATOM 578 C C . GLY A 1 86 ? 0.196 -0.779 -11.617 1.00 89.81 86 GLY A C 1
ATOM 579 O O . GLY A 1 86 ? 0.504 -1.075 -12.776 1.00 89.81 86 GLY A O 1
ATOM 580 N N . PRO A 1 87 ? 0.644 0.342 -11.016 1.00 91.62 87 PRO A N 1
ATOM 581 C CA . PRO A 1 87 ? 0.348 0.767 -9.646 1.00 91.62 87 PRO A CA 1
ATOM 582 C C . PRO A 1 87 ? -1.131 1.136 -9.447 1.00 91.62 87 PRO A C 1
ATOM 584 O O . PRO A 1 87 ? -1.799 1.591 -10.372 1.00 91.62 87 PRO A O 1
ATOM 587 N N . VAL A 1 88 ? -1.647 0.926 -8.239 1.00 90.50 88 VAL A N 1
ATOM 588 C CA . VAL A 1 88 ? -2.966 1.405 -7.786 1.00 90.50 88 VAL A CA 1
ATOM 589 C C . VAL A 1 88 ? -2.794 2.213 -6.503 1.00 90.50 88 VAL A C 1
ATOM 591 O O . VAL A 1 88 ? -1.837 1.976 -5.766 1.00 90.50 88 VAL A O 1
ATOM 594 N N . SER A 1 89 ? -3.696 3.152 -6.203 1.00 89.25 89 SER A N 1
ATOM 595 C CA . SER A 1 89 ? -3.653 3.848 -4.909 1.00 89.25 89 SER A CA 1
ATOM 596 C C . SER A 1 89 ? -3.924 2.877 -3.756 1.00 89.25 89 SER A C 1
ATOM 598 O O . SER A 1 89 ? -4.648 1.886 -3.909 1.00 89.25 89 SER A O 1
ATOM 600 N N . GLN A 1 90 ? -3.368 3.172 -2.581 1.00 90.56 90 GLN A N 1
ATOM 601 C CA . GLN A 1 90 ? -3.621 2.408 -1.359 1.00 90.56 90 GLN A CA 1
ATOM 602 C C . GLN A 1 90 ? -5.120 2.330 -1.055 1.00 90.56 90 GLN A C 1
ATOM 604 O O . GLN A 1 90 ? -5.627 1.251 -0.750 1.00 90.56 90 GLN A O 1
ATOM 609 N N . THR A 1 91 ? -5.842 3.443 -1.188 1.00 90.88 91 THR A N 1
ATOM 610 C CA . THR A 1 91 ? -7.289 3.497 -0.950 1.00 90.88 91 THR A CA 1
ATOM 611 C C . THR A 1 91 ? -8.051 2.566 -1.882 1.00 90.88 91 THR A C 1
ATOM 613 O O . THR A 1 91 ? -8.843 1.745 -1.411 1.00 90.88 91 THR A O 1
ATOM 616 N N . ALA A 1 92 ? -7.766 2.607 -3.188 1.00 89.94 92 ALA A N 1
ATOM 617 C CA . ALA A 1 92 ? -8.397 1.717 -4.162 1.00 89.94 92 ALA A CA 1
ATOM 618 C C . ALA A 1 92 ? -8.106 0.240 -3.854 1.00 89.94 92 ALA A C 1
ATOM 620 O O . ALA A 1 92 ? -9.022 -0.586 -3.843 1.00 89.94 92 ALA A O 1
ATOM 621 N N . PHE A 1 93 ? -6.849 -0.080 -3.534 1.00 92.31 93 PHE A N 1
ATOM 622 C CA . PHE A 1 93 ? -6.425 -1.432 -3.181 1.00 92.31 93 PHE A CA 1
ATOM 623 C C . PHE A 1 93 ? -7.144 -1.956 -1.929 1.00 92.31 93 PHE A C 1
ATOM 625 O O . PHE A 1 93 ? -7.754 -3.026 -1.954 1.00 92.31 93 PHE A O 1
ATOM 632 N N . LEU A 1 94 ? -7.131 -1.190 -0.835 1.00 93.44 94 LEU A N 1
ATOM 633 C CA . LEU A 1 94 ? -7.745 -1.589 0.433 1.00 93.44 94 LEU A CA 1
ATOM 634 C C . LEU A 1 94 ? -9.271 -1.697 0.323 1.00 93.44 94 LEU A C 1
ATOM 636 O O . LEU A 1 94 ? -9.868 -2.615 0.898 1.00 93.44 94 LEU A O 1
ATOM 640 N N . HIS A 1 95 ? -9.917 -0.815 -0.444 1.00 92.62 95 HIS A N 1
ATOM 641 C CA . HIS A 1 95 ? -11.343 -0.938 -0.741 1.00 92.62 95 HIS A CA 1
ATOM 642 C C . HIS A 1 95 ? -11.664 -2.205 -1.523 1.00 92.62 95 HIS A C 1
ATOM 644 O O . HIS A 1 95 ? -12.594 -2.918 -1.144 1.00 92.62 95 HIS A O 1
ATOM 65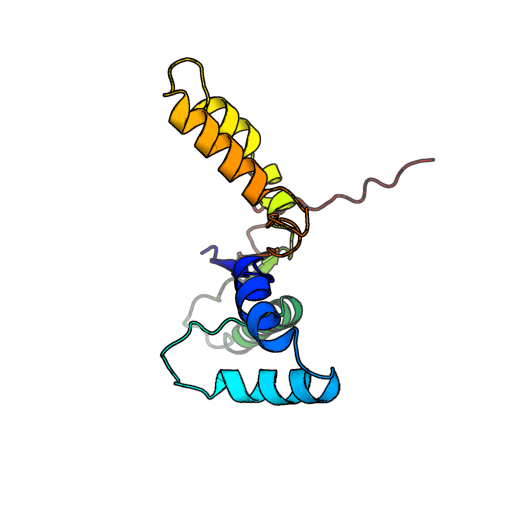0 N N . ALA A 1 96 ? -10.881 -2.519 -2.555 1.00 92.62 96 ALA A N 1
ATOM 651 C CA . ALA A 1 96 ? -11.048 -3.741 -3.334 1.00 92.62 96 ALA A CA 1
ATOM 652 C C . ALA A 1 96 ? -10.816 -5.017 -2.499 1.00 92.62 96 ALA A C 1
ATOM 654 O O . ALA A 1 96 ? -11.405 -6.053 -2.797 1.00 92.62 96 ALA A O 1
ATOM 655 N N . LEU A 1 97 ? -10.032 -4.943 -1.417 1.00 94.19 97 LEU A N 1
ATOM 656 C CA . LEU A 1 97 ? -9.882 -6.023 -0.432 1.00 94.19 97 LEU A CA 1
ATOM 657 C C . LEU A 1 97 ? -10.995 -6.075 0.632 1.00 94.19 97 LEU A C 1
ATOM 659 O O . LEU A 1 97 ? -11.003 -6.973 1.473 1.00 94.19 97 LEU A O 1
ATOM 663 N N . GLY A 1 98 ? -11.939 -5.132 0.631 1.00 95.06 98 GLY A N 1
ATOM 664 C CA . GLY A 1 98 ? -13.068 -5.137 1.561 1.00 95.06 98 GLY A CA 1
ATOM 665 C C . GLY A 1 98 ? -12.749 -4.597 2.959 1.00 95.06 98 GLY A C 1
ATOM 666 O O . GLY A 1 98 ? -13.430 -4.961 3.924 1.00 95.06 98 GLY A O 1
ATOM 667 N N . ILE A 1 99 ? -11.769 -3.692 3.096 1.00 94.94 99 ILE A N 1
ATOM 668 C CA . ILE A 1 99 ? -11.377 -3.103 4.394 1.00 94.94 99 ILE A CA 1
ATOM 669 C C . ILE A 1 99 ? -12.559 -2.501 5.175 1.00 94.94 99 ILE A C 1
ATOM 671 O O . ILE A 1 99 ? -12.628 -2.623 6.396 1.00 94.94 99 ILE A O 1
ATOM 675 N N . LYS A 1 100 ? -13.550 -1.922 4.483 1.00 94.38 100 LYS A N 1
ATOM 676 C CA . LYS A 1 100 ? -14.767 -1.365 5.099 1.00 94.38 100 LYS A CA 1
ATOM 677 C C . LYS A 1 100 ? -15.608 -2.434 5.798 1.00 94.38 100 LYS A C 1
ATOM 679 O O . LYS A 1 100 ? -16.141 -2.194 6.879 1.00 94.38 100 LYS A O 1
ATOM 684 N N . THR A 1 101 ? -15.734 -3.613 5.193 1.00 95.50 101 THR A N 1
ATOM 685 C CA . THR A 1 101 ? -16.446 -4.746 5.797 1.00 95.50 101 THR A CA 1
ATOM 686 C C . THR A 1 101 ? -15.706 -5.223 7.037 1.00 95.50 101 THR A C 1
ATOM 688 O O . THR A 1 101 ? -16.325 -5.445 8.077 1.00 95.50 101 THR A O 1
ATOM 691 N N . ARG A 1 102 ? -14.371 -5.293 6.961 1.00 95.69 102 ARG A N 1
ATOM 692 C CA . ARG A 1 102 ? -13.540 -5.661 8.107 1.00 95.69 102 ARG A CA 1
ATOM 693 C C . ARG A 1 102 ? -13.661 -4.660 9.255 1.00 95.69 102 ARG A C 1
ATOM 695 O O . ARG A 1 102 ? -13.815 -5.094 10.392 1.00 95.69 102 ARG A O 1
ATOM 702 N N . LEU A 1 103 ? -13.656 -3.356 8.967 1.00 95.00 103 LEU A N 1
ATOM 703 C CA . LEU A 1 103 ? -13.865 -2.308 9.969 1.00 95.00 103 LEU A CA 1
ATOM 704 C C . LEU A 1 103 ? -15.189 -2.510 10.709 1.00 95.00 103 LEU A C 1
ATOM 706 O O . LEU A 1 103 ? -15.200 -2.522 11.933 1.00 95.00 103 LEU A O 1
ATOM 710 N N . LYS A 1 104 ? -16.293 -2.709 9.978 1.00 94.00 104 LYS A N 1
ATOM 711 C CA . LYS A 1 104 ? -17.618 -2.927 10.583 1.00 94.00 104 LYS A CA 1
ATOM 712 C C . LYS A 1 104 ? -17.645 -4.142 11.504 1.00 94.00 104 LYS A C 1
ATOM 714 O O . LYS A 1 104 ? -18.283 -4.095 12.547 1.00 94.00 104 LYS A O 1
ATOM 719 N N . TRP A 1 105 ? -16.970 -5.218 11.108 1.00 94.19 105 TRP A N 1
ATOM 720 C CA . TRP A 1 105 ? -16.899 -6.433 11.912 1.00 94.19 105 TRP A CA 1
ATOM 721 C C . TRP A 1 105 ? -16.086 -6.228 13.193 1.00 94.19 105 TRP A C 1
ATOM 723 O O . TRP A 1 105 ? -16.494 -6.675 14.253 1.00 94.19 105 TRP A O 1
ATOM 733 N N . LEU A 1 106 ? -14.967 -5.508 13.116 1.00 93.19 106 LEU A N 1
ATOM 734 C CA . LEU A 1 106 ? -14.121 -5.221 14.278 1.00 93.19 106 LEU A CA 1
ATOM 735 C C . LEU A 1 106 ? -14.722 -4.160 15.214 1.00 93.19 106 LEU A C 1
ATOM 737 O O . LEU A 1 106 ? -14.527 -4.223 16.423 1.00 93.19 106 LEU A O 1
ATOM 741 N N . ALA A 1 107 ? -15.477 -3.206 14.672 1.00 91.31 107 ALA A N 1
ATOM 742 C CA . ALA A 1 107 ? -16.209 -2.194 15.431 1.00 91.31 107 ALA A CA 1
ATOM 743 C C . ALA A 1 107 ? -17.623 -2.663 15.830 1.00 91.31 107 ALA A C 1
ATOM 745 O O . ALA A 1 107 ? -18.496 -1.836 16.098 1.00 91.31 107 ALA A O 1
ATOM 746 N N . SER A 1 108 ? -17.881 -3.976 15.816 1.00 90.38 108 SER A N 1
ATOM 747 C CA . SER A 1 108 ? -19.200 -4.523 16.121 1.00 90.38 108 SER A CA 1
ATOM 748 C C . SER A 1 108 ? -19.637 -4.218 17.562 1.00 90.38 108 SER A C 1
ATOM 750 O O . SER A 1 108 ? -18.782 -4.084 18.444 1.00 90.38 108 SER A O 1
ATOM 752 N N . PRO A 1 109 ? -20.954 -4.166 17.838 1.00 75.00 109 PRO A N 1
ATOM 753 C CA . PRO A 1 109 ? -21.475 -4.023 19.195 1.00 75.00 109 PRO A CA 1
ATOM 754 C C . PRO A 1 109 ? -20.936 -5.147 20.092 1.00 75.00 109 PRO A C 1
ATOM 756 O O . PRO A 1 109 ? -21.219 -6.318 19.856 1.00 75.00 109 PRO A O 1
ATOM 759 N N . GLY A 1 110 ? -20.116 -4.789 21.080 1.00 81.25 110 GLY A N 1
ATOM 760 C CA . GLY A 1 110 ? -19.365 -5.731 21.921 1.00 81.25 110 GLY A CA 1
ATOM 761 C C . GLY A 1 110 ? -17.871 -5.408 22.006 1.00 81.25 110 GLY A C 1
ATOM 762 O O . GLY A 1 110 ? -17.217 -5.805 22.967 1.00 81.25 110 GLY A O 1
ATOM 763 N N . SER A 1 111 ? -17.344 -4.638 21.051 1.00 87.06 111 SER A N 1
ATOM 764 C CA . SER A 1 111 ? -15.973 -4.126 21.102 1.00 87.06 111 SER A CA 1
ATOM 765 C C . SER A 1 111 ? -15.835 -2.973 22.099 1.00 87.06 111 SER A C 1
ATOM 767 O O . SER A 1 111 ? -16.776 -2.210 22.333 1.00 87.06 111 SER A O 1
ATOM 769 N N . ASN A 1 112 ? -14.635 -2.817 22.659 1.00 93.44 112 ASN A N 1
ATOM 770 C CA . ASN A 1 112 ? -14.301 -1.701 23.536 1.00 93.44 112 ASN A CA 1
ATOM 771 C C . ASN A 1 112 ? -14.509 -0.355 22.798 1.00 93.44 112 ASN A C 1
ATOM 773 O O . ASN A 1 112 ? -13.931 -0.163 21.724 1.00 93.44 112 ASN A O 1
ATOM 777 N N . PRO A 1 113 ? -15.285 0.600 23.351 1.00 91.44 113 PRO A N 1
ATOM 778 C CA . PRO A 1 113 ? -15.555 1.882 22.698 1.00 91.44 113 PRO A CA 1
ATOM 779 C C . PRO A 1 113 ? -14.297 2.688 22.356 1.00 91.44 113 PRO A C 1
ATOM 781 O O . PRO A 1 113 ? -14.228 3.289 21.284 1.00 91.44 113 PRO A O 1
ATOM 784 N N . ALA A 1 114 ? -13.286 2.683 23.230 1.00 92.38 114 ALA A N 1
ATOM 785 C CA . ALA A 1 114 ? -12.042 3.415 22.989 1.00 92.38 114 ALA A CA 1
ATOM 786 C C . ALA A 1 114 ? -11.258 2.822 21.805 1.00 92.38 114 ALA A C 1
ATOM 788 O O . ALA A 1 114 ? -10.736 3.552 20.961 1.00 92.38 114 ALA A O 1
ATOM 789 N N . GLU A 1 115 ? -11.234 1.494 21.699 1.00 92.88 115 GLU A N 1
ATOM 790 C CA . GLU A 1 115 ? -10.603 0.785 20.584 1.00 92.88 115 GLU A CA 1
ATOM 791 C C . GLU A 1 115 ? -11.377 0.987 19.282 1.00 92.88 115 GLU A C 1
ATOM 793 O O . GLU A 1 115 ? -10.764 1.191 18.237 1.00 92.88 115 GLU A O 1
ATOM 798 N N . ALA A 1 116 ? -12.713 1.003 19.333 1.00 92.06 116 ALA A N 1
ATOM 799 C CA . ALA A 1 116 ? -13.544 1.279 18.165 1.00 92.06 116 ALA A CA 1
ATOM 800 C C . ALA A 1 116 ? -13.271 2.683 17.595 1.00 92.06 116 ALA A C 1
ATOM 802 O O . ALA A 1 116 ? -13.123 2.834 16.381 1.00 92.06 116 ALA A O 1
ATOM 803 N N . VAL A 1 117 ? -13.128 3.698 18.456 1.00 91.94 117 VAL A N 1
ATOM 804 C CA . VAL A 1 117 ? -12.754 5.064 18.044 1.00 91.94 117 VAL A CA 1
ATOM 805 C C . VAL A 1 117 ? -11.362 5.087 17.410 1.00 91.94 117 VAL A C 1
ATOM 807 O O . VAL A 1 117 ? -11.193 5.631 16.317 1.00 91.94 117 VAL A O 1
ATOM 810 N N . ALA A 1 118 ? -10.372 4.458 18.049 1.00 91.56 118 ALA A N 1
ATOM 811 C CA . ALA A 1 118 ? -9.012 4.384 17.514 1.00 91.56 118 ALA A CA 1
ATOM 812 C C . ALA A 1 118 ? -8.959 3.653 16.159 1.00 91.56 118 ALA A C 1
ATOM 814 O O . ALA A 1 118 ? -8.245 4.073 15.246 1.00 91.56 118 ALA A O 1
ATOM 815 N N . LEU A 1 119 ? -9.753 2.593 16.000 1.00 93.25 119 LEU A N 1
ATOM 816 C CA . LEU A 1 119 ? -9.849 1.820 14.767 1.00 93.25 119 LEU A CA 1
ATOM 817 C C . LEU A 1 119 ? -10.446 2.647 13.621 1.00 93.25 119 LEU A C 1
ATOM 819 O O . LEU A 1 119 ? -9.927 2.613 12.504 1.00 93.25 119 LEU A O 1
ATOM 823 N N . VAL A 1 120 ? -11.501 3.420 13.893 1.00 91.50 120 VAL A N 1
ATOM 824 C CA . VAL A 1 120 ? -12.095 4.340 12.910 1.00 91.50 120 VAL A CA 1
ATOM 825 C C . VAL A 1 120 ? -11.099 5.431 12.522 1.00 91.50 120 VAL A C 1
ATOM 827 O O . VAL A 1 120 ? -10.927 5.690 11.333 1.00 91.50 120 VAL A O 1
ATOM 830 N N . ALA A 1 121 ? -10.385 6.020 13.484 1.00 90.00 121 ALA A N 1
ATOM 831 C CA . ALA A 1 121 ? -9.356 7.020 13.197 1.00 90.00 121 ALA A CA 1
ATOM 832 C C . ALA A 1 121 ? -8.226 6.452 12.317 1.00 90.00 121 ALA A C 1
ATOM 834 O O . ALA A 1 121 ? -7.806 7.088 11.350 1.00 90.00 121 ALA A O 1
ATOM 835 N N . GLY A 1 122 ? -7.772 5.225 12.597 1.00 90.75 122 GLY A N 1
ATOM 836 C CA . GLY A 1 122 ? -6.788 4.528 11.767 1.00 90.75 122 GLY A CA 1
ATOM 837 C C . GLY A 1 122 ? -7.295 4.242 10.352 1.00 90.75 122 GLY A C 1
ATOM 838 O O . GLY A 1 122 ? -6.565 4.454 9.386 1.00 90.75 122 GLY A O 1
ATOM 839 N N . TYR A 1 123 ? -8.555 3.819 10.216 1.00 91.88 123 TYR A N 1
ATOM 840 C CA . TYR A 1 123 ? -9.203 3.616 8.919 1.00 91.88 123 TYR A CA 1
ATOM 841 C C . TYR A 1 123 ? -9.272 4.908 8.101 1.00 91.88 123 TYR A C 1
ATOM 843 O O . TYR A 1 123 ? -8.932 4.891 6.921 1.00 91.88 123 TYR A O 1
ATOM 851 N N . VAL A 1 124 ? -9.670 6.024 8.723 1.00 90.50 124 VAL A N 1
ATOM 852 C CA . VAL A 1 124 ? -9.705 7.334 8.058 1.00 90.50 124 VAL A CA 1
ATOM 853 C C . VAL A 1 124 ? -8.304 7.707 7.593 1.00 90.50 124 VAL A C 1
ATOM 855 O O . VAL A 1 124 ? -8.119 7.973 6.418 1.00 90.50 124 VAL A O 1
ATOM 858 N N . ARG A 1 125 ? -7.286 7.603 8.452 1.00 88.44 125 ARG A N 1
ATOM 859 C CA . ARG A 1 125 ? -5.903 7.934 8.072 1.00 88.44 125 ARG A CA 1
ATOM 860 C C . ARG A 1 125 ? -5.385 7.125 6.876 1.00 88.44 125 ARG A C 1
ATOM 862 O O . ARG A 1 125 ? -4.642 7.645 6.049 1.00 88.44 125 ARG A O 1
ATOM 869 N N . LEU A 1 126 ? -5.760 5.847 6.791 1.00 89.81 126 LEU A N 1
ATOM 870 C CA . LEU A 1 126 ? -5.350 4.962 5.698 1.00 89.81 126 LEU A CA 1
ATOM 871 C C . LEU A 1 126 ? -5.994 5.314 4.355 1.00 89.81 126 LEU A C 1
ATOM 873 O O . LEU A 1 126 ? -5.407 4.992 3.322 1.00 89.81 126 LEU A O 1
ATOM 877 N N . LEU A 1 127 ? -7.196 5.888 4.367 1.00 89.25 127 LEU A N 1
ATOM 878 C CA . LEU A 1 127 ? -8.021 6.022 3.166 1.00 89.25 127 LEU A CA 1
ATOM 879 C C . LEU A 1 127 ? -8.324 7.459 2.769 1.00 89.25 127 LEU A C 1
ATOM 881 O O . LEU A 1 127 ? -8.728 7.677 1.635 1.00 89.25 127 LEU A O 1
ATOM 885 N N . ASP A 1 128 ? -8.170 8.399 3.692 1.00 82.94 128 ASP A N 1
ATOM 886 C CA . ASP A 1 128 ? -8.364 9.813 3.434 1.00 82.94 128 ASP A CA 1
ATOM 887 C C . ASP A 1 128 ? -7.235 10.336 2.537 1.00 82.94 128 ASP A C 1
ATOM 889 O O . ASP A 1 128 ? -6.073 9.925 2.658 1.00 82.94 128 ASP A O 1
ATOM 893 N N . GLY A 1 129 ? -7.609 11.226 1.624 1.00 66.62 129 GLY A N 1
ATOM 894 C CA . GLY A 1 129 ? -6.727 11.921 0.692 1.00 66.62 129 GLY A CA 1
ATOM 895 C C . GLY A 1 129 ? -6.443 13.359 1.092 1.00 66.62 129 GLY A C 1
ATOM 896 O O . GLY A 1 129 ? -5.783 14.069 0.336 1.00 66.62 129 GLY A O 1
ATOM 897 N N . SER A 1 130 ? -6.919 13.798 2.262 1.00 69.25 130 SER A N 1
ATOM 898 C CA . SER A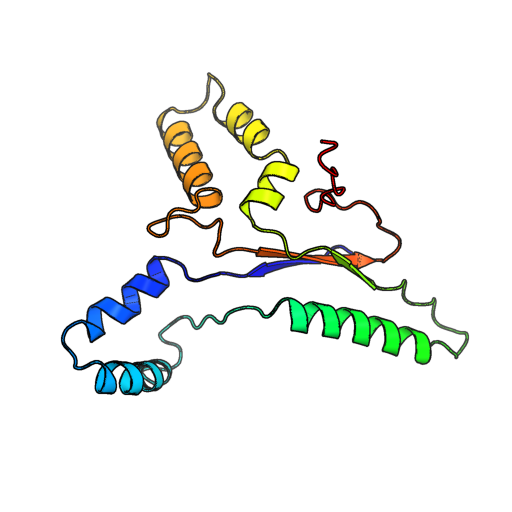 1 130 ? -6.567 15.110 2.802 1.00 69.25 130 SER A CA 1
ATOM 899 C C . SER A 1 130 ? -5.049 15.254 2.969 1.00 69.25 130 SER A C 1
ATOM 901 O O . SER A 1 130 ? -4.373 14.372 3.502 1.00 69.25 130 SER A O 1
ATOM 903 N N . GLU A 1 131 ? -4.499 16.387 2.525 1.00 56.09 131 GLU A N 1
ATOM 904 C CA . GLU A 1 131 ? -3.049 16.643 2.549 1.00 56.09 131 GLU A CA 1
ATOM 905 C C . GLU A 1 131 ? -2.469 16.691 3.972 1.00 56.09 131 GLU A C 1
ATOM 907 O O . GLU A 1 131 ? -1.274 16.478 4.172 1.00 56.09 131 GLU A O 1
ATOM 912 N N . GLU A 1 132 ? -3.311 16.939 4.977 1.00 57.00 132 GLU A N 1
ATOM 913 C CA . GLU A 1 132 ? -2.870 17.120 6.359 1.00 57.00 132 GLU A CA 1
ATOM 914 C C . GLU A 1 132 ? -2.596 15.794 7.084 1.00 57.00 132 GLU A C 1
ATOM 916 O O . GLU A 1 132 ? -1.747 15.760 7.976 1.00 57.00 132 GLU A O 1
ATOM 921 N N . CYS A 1 133 ? -3.277 14.695 6.728 1.00 56.31 133 CYS A N 1
ATOM 922 C CA . CYS A 1 133 ? -3.183 13.414 7.453 1.00 56.31 133 CYS A CA 1
ATOM 923 C C . CYS A 1 133 ? -3.394 12.151 6.598 1.00 56.31 133 CYS A C 1
ATOM 925 O O . CYS A 1 133 ? -3.225 11.042 7.113 1.00 56.31 133 CYS A O 1
ATOM 927 N N . GLY A 1 134 ? -3.775 12.289 5.331 1.00 64.81 134 GLY A N 1
ATOM 928 C CA . GLY A 1 134 ? -4.192 11.193 4.469 1.00 64.81 134 GLY A CA 1
ATOM 929 C C . GLY A 1 134 ? -3.047 10.416 3.821 1.00 64.81 134 GLY A C 1
ATOM 930 O O . GLY A 1 134 ? -2.079 10.989 3.321 1.00 64.81 134 GLY A O 1
ATOM 931 N N . MET A 1 135 ? -3.146 9.084 3.807 1.00 78.94 135 MET A N 1
ATOM 932 C CA . MET A 1 135 ? -2.190 8.207 3.114 1.00 78.94 135 MET A CA 1
ATOM 933 C C . MET A 1 135 ? -2.618 7.863 1.676 1.00 78.94 135 MET A C 1
ATOM 935 O O . MET A 1 135 ? -1.830 7.267 0.946 1.00 78.94 135 MET A O 1
ATOM 939 N N . GLU A 1 136 ? -3.827 8.231 1.242 1.00 74.94 136 GLU A N 1
ATOM 940 C CA . GLU A 1 136 ? -4.403 7.795 -0.040 1.00 74.94 136 GLU A CA 1
ATOM 941 C C . GLU A 1 136 ? -3.525 8.110 -1.257 1.00 74.94 136 GLU A C 1
ATOM 943 O O . GLU A 1 136 ? -3.224 7.224 -2.058 1.00 74.94 136 GLU A O 1
ATOM 948 N N . VAL A 1 137 ? -3.143 9.380 -1.404 1.00 65.56 137 VAL A N 1
ATOM 949 C CA . VAL A 1 137 ? -2.453 9.897 -2.600 1.00 65.56 137 VAL A CA 1
ATOM 950 C C . VAL A 1 137 ? -0.957 9.611 -2.569 1.00 65.56 137 VAL A C 1
ATOM 952 O O . VAL A 1 137 ? -0.312 9.493 -3.609 1.00 65.56 137 VAL A O 1
ATOM 955 N N . SER A 1 138 ? -0.414 9.465 -1.364 1.00 78.12 138 SER A N 1
ATOM 956 C CA . SER A 1 138 ? 1.001 9.213 -1.128 1.00 78.12 138 SER A CA 1
ATOM 957 C C . SER A 1 138 ? 1.365 7.741 -1.342 1.00 78.12 138 SER A C 1
ATOM 959 O O . SER A 1 138 ? 2.476 7.437 -1.769 1.00 78.12 138 SER A O 1
ATOM 961 N N . TYR A 1 139 ? 0.452 6.811 -1.064 1.00 85.69 139 TYR A N 1
ATOM 962 C CA . TYR A 1 139 ? 0.769 5.388 -1.054 1.00 85.69 139 TYR A CA 1
ATOM 963 C C . TYR A 1 139 ? 0.184 4.688 -2.266 1.00 85.69 139 TYR A C 1
ATOM 965 O O . TYR A 1 139 ? -1.015 4.746 -2.541 1.00 85.69 139 TYR A O 1
ATOM 973 N N . GLN A 1 140 ? 1.049 3.972 -2.972 1.00 89.62 140 GLN A N 1
A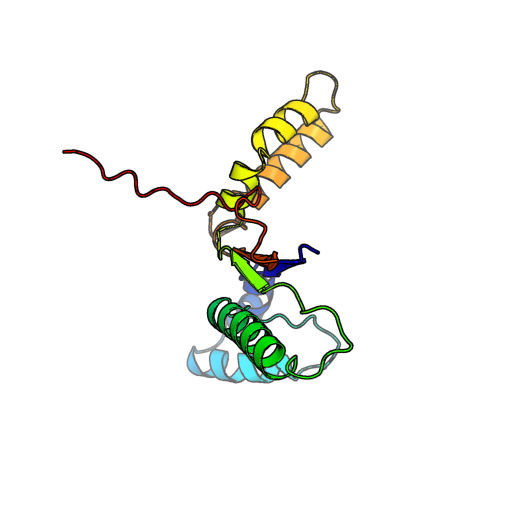TOM 974 C CA . GLN A 1 140 ? 0.672 3.157 -4.113 1.00 89.62 140 GLN A CA 1
ATOM 975 C C . GLN A 1 140 ? 1.139 1.720 -3.910 1.00 89.62 140 GLN A C 1
ATOM 977 O O . GLN A 1 140 ? 2.105 1.440 -3.193 1.00 89.62 140 GLN A O 1
ATOM 982 N N . VAL A 1 141 ? 0.416 0.808 -4.550 1.00 91.25 141 VAL A N 1
ATOM 983 C CA . VAL A 1 141 ? 0.634 -0.632 -4.477 1.00 91.25 141 VAL A CA 1
ATOM 984 C C . VAL A 1 141 ? 0.881 -1.155 -5.882 1.00 91.25 141 VAL A C 1
ATOM 986 O O . VAL A 1 141 ? 0.101 -0.897 -6.799 1.00 91.25 141 VAL A O 1
ATOM 989 N N . ILE A 1 142 ? 1.946 -1.931 -6.041 1.00 92.69 142 ILE A N 1
ATOM 990 C CA . ILE A 1 142 ? 2.229 -2.715 -7.243 1.00 92.69 142 ILE A CA 1
ATOM 991 C C . ILE A 1 142 ? 2.450 -4.171 -6.835 1.00 92.69 142 ILE A C 1
ATOM 993 O O . ILE A 1 142 ? 3.002 -4.459 -5.769 1.00 92.69 142 ILE A O 1
ATOM 997 N N . ALA A 1 143 ? 2.010 -5.092 -7.682 1.00 91.81 143 ALA A N 1
ATOM 998 C CA . ALA A 1 143 ? 2.266 -6.513 -7.521 1.00 91.81 143 ALA A CA 1
ATOM 999 C C . ALA A 1 143 ? 3.160 -7.019 -8.646 1.00 91.81 143 ALA A C 1
ATOM 1001 O O . ALA A 1 143 ? 2.901 -6.750 -9.818 1.00 91.81 143 ALA A O 1
ATOM 1002 N N . ILE A 1 144 ? 4.160 -7.816 -8.275 1.00 90.56 144 ILE A N 1
ATOM 1003 C CA . ILE A 1 144 ? 4.950 -8.640 -9.192 1.00 90.56 144 ILE A CA 1
ATOM 1004 C C . ILE A 1 144 ? 4.545 -10.091 -8.935 1.00 90.56 144 ILE A C 1
ATOM 1006 O O . ILE A 1 144 ? 4.546 -10.563 -7.793 1.00 90.56 144 ILE A O 1
ATOM 1010 N N . HIS A 1 145 ? 4.130 -10.790 -9.985 1.00 88.69 145 HIS A N 1
ATOM 1011 C CA . HIS A 1 145 ? 3.500 -12.102 -9.875 1.00 88.69 145 HIS A CA 1
ATOM 1012 C C . HIS A 1 145 ? 3.851 -12.996 -11.061 1.00 88.69 145 HIS A C 1
ATOM 1014 O O . HIS A 1 145 ? 4.363 -12.541 -12.074 1.00 88.69 145 HIS A O 1
ATOM 1020 N N . GLN A 1 146 ? 3.554 -14.289 -10.964 1.00 86.31 146 GLN A N 1
ATOM 1021 C CA . GLN A 1 146 ? 3.627 -15.171 -12.130 1.00 86.31 146 GLN A CA 1
ATOM 1022 C C . GLN A 1 146 ? 2.510 -14.804 -13.118 1.00 86.31 146 GLN A C 1
ATOM 1024 O O . GLN A 1 146 ? 1.368 -14.587 -12.712 1.00 86.31 146 GLN A O 1
ATOM 1029 N N . ALA A 1 147 ? 2.811 -14.775 -14.414 1.00 78.81 147 ALA A N 1
ATOM 1030 C CA . ALA A 1 147 ? 1.898 -14.355 -15.479 1.00 78.81 147 ALA A CA 1
ATOM 1031 C C . ALA A 1 147 ? 0.658 -15.257 -15.618 1.00 78.81 147 ALA A C 1
ATOM 1033 O O . ALA A 1 147 ? -0.351 -14.845 -16.186 1.00 78.81 147 ALA A O 1
ATOM 1034 N N . GLY A 1 148 ? 0.708 -16.478 -15.071 1.00 81.38 148 GLY A N 1
ATOM 1035 C CA . GLY A 1 148 ? -0.455 -17.361 -14.967 1.00 81.38 148 GLY A CA 1
ATOM 1036 C C . GLY A 1 148 ? -1.543 -16.847 -14.013 1.00 81.38 148 GLY A C 1
ATOM 1037 O O . GLY A 1 148 ? -2.709 -17.193 -14.191 1.00 81.38 148 GLY A O 1
ATOM 1038 N N . LEU A 1 149 ? -1.203 -15.990 -13.039 1.00 82.06 149 LEU A N 1
ATOM 1039 C CA . LEU A 1 149 ? -2.188 -15.322 -12.185 1.00 82.06 149 LEU A CA 1
ATOM 1040 C C . LEU A 1 149 ? -2.777 -14.115 -12.916 1.00 82.06 149 LEU A C 1
ATOM 1042 O O . LEU A 1 149 ? -2.136 -13.073 -13.039 1.00 82.06 149 LEU A O 1
ATOM 1046 N N . ARG A 1 150 ? -4.011 -14.270 -13.399 1.00 71.81 150 ARG A N 1
ATOM 1047 C CA . ARG A 1 150 ? -4.742 -13.224 -14.131 1.00 71.81 150 ARG A CA 1
ATOM 1048 C C . ARG A 1 150 ? -5.604 -12.336 -13.240 1.00 71.81 150 ARG A C 1
ATOM 1050 O O . ARG A 1 150 ? -5.891 -11.207 -13.623 1.00 71.81 150 ARG A O 1
ATOM 1057 N N . GLU A 1 151 ? -6.000 -12.835 -12.074 1.00 82.00 151 GLU A N 1
ATOM 1058 C CA . GLU A 1 151 ? -6.844 -12.114 -11.124 1.00 82.00 151 GLU A CA 1
ATOM 1059 C C . GLU A 1 151 ? -6.130 -12.029 -9.781 1.00 82.00 151 GLU A C 1
ATOM 1061 O O . GLU A 1 151 ? -5.935 -13.026 -9.087 1.00 82.00 151 GLU A O 1
ATOM 1066 N N . LEU A 1 152 ? -5.704 -10.816 -9.438 1.00 87.69 152 LEU A N 1
ATOM 1067 C CA . LEU A 1 152 ? -5.132 -10.509 -8.140 1.00 87.69 152 LEU A CA 1
ATOM 1068 C C . LEU A 1 152 ? -6.149 -9.701 -7.344 1.00 87.69 152 LEU A C 1
ATOM 1070 O O . LEU A 1 152 ? -6.593 -8.637 -7.783 1.00 87.69 152 LEU A O 1
ATOM 1074 N N . GLY A 1 153 ? -6.500 -10.200 -6.158 1.00 89.06 153 GLY A N 1
ATOM 1075 C CA . GLY A 1 153 ? -7.321 -9.451 -5.212 1.00 89.06 153 GLY A CA 1
ATOM 1076 C C . GLY A 1 153 ? -6.712 -8.071 -4.956 1.00 89.06 153 GLY A C 1
ATOM 1077 O O . GLY A 1 153 ? -5.498 -7.939 -4.806 1.00 89.06 153 GLY A O 1
ATOM 1078 N N . GLY A 1 154 ? -7.548 -7.036 -4.959 1.00 89.25 154 GLY A N 1
ATOM 1079 C CA . GLY A 1 154 ? -7.096 -5.656 -4.780 1.00 89.25 154 GLY A CA 1
ATOM 1080 C C . GLY A 1 154 ? -6.630 -4.945 -6.060 1.00 89.25 154 GLY A C 1
ATOM 1081 O O . GLY A 1 154 ? -6.607 -3.720 -6.084 1.00 89.25 154 GLY A O 1
ATOM 1082 N N . PHE A 1 155 ? -6.333 -5.671 -7.144 1.00 89.00 155 PHE A N 1
ATOM 1083 C CA . PHE A 1 155 ? -5.921 -5.105 -8.441 1.00 89.00 155 PHE A CA 1
ATOM 1084 C C . PHE A 1 155 ? -7.018 -5.266 -9.492 1.00 89.00 155 PHE A C 1
ATOM 1086 O O . PHE A 1 155 ? -6.790 -5.778 -10.592 1.00 89.00 155 PHE A O 1
ATOM 1093 N N . LEU A 1 156 ? -8.238 -4.856 -9.142 1.00 74.12 156 LEU A N 1
ATOM 1094 C CA . LEU A 1 156 ? -9.348 -4.888 -10.086 1.00 74.12 156 LEU A CA 1
ATOM 1095 C C . LEU A 1 156 ? -8.970 -4.048 -11.308 1.00 74.12 156 LEU A C 1
ATOM 1097 O O . LEU A 1 156 ? -8.680 -2.858 -11.189 1.00 74.12 156 LEU A O 1
ATOM 1101 N N . ARG A 1 157 ? -8.986 -4.664 -12.495 1.00 60.41 157 ARG A N 1
ATOM 1102 C CA . ARG A 1 157 ? -8.986 -3.891 -13.734 1.00 60.41 157 ARG A CA 1
ATOM 1103 C C . ARG A 1 157 ? -10.232 -3.026 -13.678 1.00 60.41 157 ARG A C 1
ATOM 1105 O O . ARG A 1 157 ? -11.337 -3.572 -13.632 1.00 60.41 157 ARG A O 1
ATOM 1112 N N . VAL A 1 158 ? -10.057 -1.706 -13.685 1.00 52.16 158 VAL A N 1
ATOM 1113 C CA . VAL A 1 158 ? -11.122 -0.804 -14.112 1.00 52.16 158 VAL A CA 1
ATOM 1114 C C . VAL A 1 158 ? -11.440 -1.272 -15.524 1.00 52.16 158 VAL A C 1
ATOM 1116 O O . VAL A 1 158 ? -10.694 -1.006 -16.461 1.00 52.16 158 VAL A O 1
ATOM 1119 N N . ARG A 1 159 ? -12.457 -2.127 -15.673 1.00 44.78 159 ARG A N 1
ATOM 1120 C CA . ARG A 1 159 ? -13.028 -2.361 -16.990 1.00 44.78 159 ARG A CA 1
ATOM 1121 C C . ARG A 1 159 ? -13.489 -0.980 -17.395 1.00 44.78 159 ARG A C 1
ATOM 1123 O O . ARG A 1 159 ? -14.234 -0.382 -16.623 1.00 44.78 159 ARG A O 1
ATOM 1130 N N . ASP A 1 160 ? -13.000 -0.477 -18.521 1.00 40.25 160 ASP A N 1
ATOM 1131 C CA . ASP A 1 160 ? -13.513 0.736 -19.135 1.00 40.25 160 ASP A CA 1
ATOM 1132 C C . ASP A 1 160 ? -15.025 0.557 -19.295 1.00 40.25 160 ASP A C 1
ATOM 1134 O O . ASP A 1 160 ? -15.519 0.022 -20.290 1.00 40.25 160 ASP A O 1
ATOM 1138 N N . THR A 1 161 ? -15.787 0.948 -18.278 1.00 41.38 161 THR A N 1
ATOM 1139 C CA . THR A 1 161 ? -17.202 1.225 -18.398 1.00 41.38 161 THR A CA 1
ATOM 1140 C C . THR A 1 161 ? -17.236 2.469 -19.252 1.00 41.38 161 THR A C 1
ATOM 1142 O O . THR A 1 161 ? -17.228 3.587 -18.746 1.00 41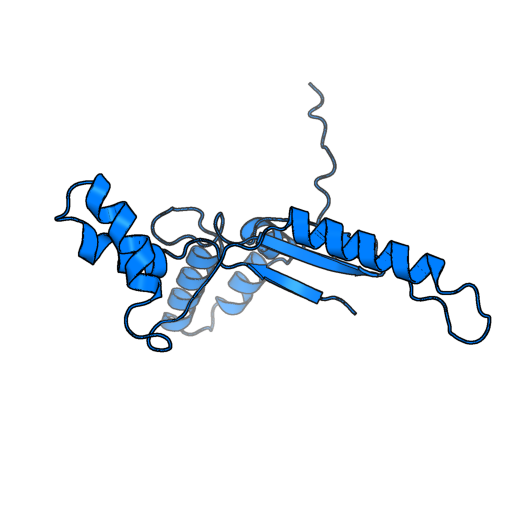.38 161 THR A O 1
ATOM 1145 N N . LYS A 1 162 ? -17.178 2.264 -20.571 1.00 39.31 162 LYS A N 1
ATOM 1146 C CA . LYS A 1 162 ? -17.615 3.257 -21.536 1.00 39.31 162 LYS A CA 1
ATOM 1147 C C . LYS A 1 162 ? -18.982 3.714 -21.043 1.00 39.31 162 LYS A C 1
ATOM 1149 O O . LYS A 1 162 ? -19.926 2.925 -21.054 1.00 39.31 162 LYS A O 1
ATOM 1154 N N . CYS A 1 163 ? -19.059 4.949 -20.554 1.00 40.59 163 CYS A N 1
ATOM 1155 C CA . CYS A 1 163 ? -20.322 5.653 -20.441 1.00 40.59 163 CYS A CA 1
ATOM 1156 C C . CYS A 1 163 ? -20.944 5.621 -21.836 1.00 40.59 163 CYS A C 1
ATOM 1158 O O . CYS A 1 163 ? -20.482 6.316 -22.739 1.00 40.59 163 CYS A O 1
ATOM 1160 N N . GLY A 1 164 ? -21.929 4.743 -22.021 1.00 40.19 164 GLY A N 1
ATOM 1161 C CA . GLY A 1 164 ? -22.903 4.900 -23.083 1.00 40.19 164 GLY A CA 1
ATOM 1162 C C . GLY A 1 164 ? -23.673 6.171 -22.768 1.00 40.19 164 GLY A C 1
ATOM 1163 O O . GLY A 1 164 ? -24.395 6.215 -21.772 1.00 40.19 164 GLY A O 1
ATOM 1164 N N . ILE A 1 165 ? -23.417 7.204 -23.563 1.00 43.22 165 ILE A N 1
ATOM 1165 C CA . ILE A 1 165 ? -24.344 8.312 -23.776 1.00 43.22 165 ILE A CA 1
ATOM 1166 C C . ILE A 1 165 ? -25.223 7.896 -24.950 1.00 43.22 165 ILE A C 1
ATOM 1168 O O . ILE A 1 165 ? -24.642 7.368 -25.930 1.00 43.22 165 ILE A O 1
#